Protein AF-A0A521URX3-F1 (afdb_monomer_lite)

Foldseek 3Di:
DPDPPPPVLVVLLVVLLVQLLVQCVVQLQPFLVSLLQSLLSSLLSNLDLVSSQVSLVNSLVVQLVCLVVVLVPDDPPPCCVRRVRDSVSSNVRRSVSNSVSNNNNSNPD

Structure (mmCIF, N/CA/C/O backbone):
data_AF-A0A521URX3-F1
#
_entry.id   AF-A0A521URX3-F1
#
loop_
_atom_site.group_PDB
_atom_site.id
_atom_site.type_symbol
_atom_site.label_atom_id
_atom_site.label_alt_id
_atom_site.label_comp_id
_atom_site.label_asym_id
_atom_site.label_entity_id
_atom_site.label_seq_id
_atom_site.pdbx_PDB_ins_code
_atom_site.Cartn_x
_atom_site.Cartn_y
_atom_site.Cartn_z
_atom_site.occupancy
_atom_site.B_iso_or_equiv
_atom_site.auth_seq_id
_atom_site.auth_comp_id
_atom_site.auth_asym_id
_atom_site.auth_atom_id
_atom_site.pdbx_PDB_model_num
ATOM 1 N N . MET A 1 1 ? -8.977 8.182 31.724 1.00 50.28 1 MET A N 1
ATOM 2 C CA . MET A 1 1 ? -7.705 8.915 31.572 1.00 50.28 1 MET A CA 1
ATOM 3 C C . MET A 1 1 ? -7.428 9.106 30.081 1.00 50.28 1 MET A C 1
ATOM 5 O O . MET A 1 1 ? -7.106 8.127 29.420 1.00 50.28 1 MET A O 1
ATOM 9 N N . PRO A 1 2 ? -7.674 10.298 29.512 1.00 48.94 2 PRO A N 1
ATOM 10 C CA . PRO A 1 2 ? -7.526 10.565 28.082 1.00 48.94 2 PRO A CA 1
ATOM 11 C C . PRO A 1 2 ? -6.172 11.238 27.804 1.00 48.94 2 PRO A C 1
ATOM 13 O O . PRO A 1 2 ? -6.029 12.446 27.948 1.00 48.94 2 PRO A O 1
ATOM 16 N N . GLY A 1 3 ? -5.164 10.444 27.445 1.00 55.12 3 GLY A N 1
ATOM 17 C CA . GLY A 1 3 ? -3.831 10.947 27.081 1.00 55.12 3 GLY A CA 1
ATOM 18 C C . GLY A 1 3 ? -2.936 9.901 26.408 1.00 55.12 3 GLY A C 1
ATOM 19 O O . GLY A 1 3 ? -2.106 10.253 25.581 1.00 55.12 3 GLY A O 1
ATOM 20 N N . GLU A 1 4 ? -3.152 8.609 26.679 1.00 55.41 4 GLU A N 1
ATOM 21 C CA . GLU A 1 4 ? -2.331 7.514 26.123 1.00 55.41 4 GLU A CA 1
ATOM 22 C C . GLU A 1 4 ? -2.835 6.952 24.779 1.00 55.41 4 GLU A C 1
ATOM 24 O O . GLU A 1 4 ? -2.077 6.317 24.047 1.00 55.41 4 GLU A O 1
ATOM 29 N N . LEU A 1 5 ? -4.094 7.213 24.400 1.00 54.22 5 LEU A N 1
ATOM 30 C CA . LEU A 1 5 ? -4.718 6.616 23.206 1.00 54.22 5 LEU A CA 1
ATOM 31 C C . LEU A 1 5 ? -4.209 7.179 21.865 1.00 54.22 5 LEU A C 1
ATOM 33 O O . LEU A 1 5 ? -4.499 6.589 20.826 1.00 54.22 5 LEU A O 1
ATOM 37 N N . THR A 1 6 ? -3.446 8.276 21.858 1.00 64.75 6 THR A N 1
ATOM 38 C CA . THR A 1 6 ? -2.894 8.891 20.633 1.00 64.75 6 THR A CA 1
ATOM 39 C C . THR A 1 6 ? -1.488 8.396 20.296 1.00 64.75 6 THR A C 1
ATOM 41 O O . THR A 1 6 ? -1.171 8.192 19.125 1.00 64.75 6 THR A O 1
ATOM 44 N N . ALA A 1 7 ? -0.632 8.168 21.294 1.00 70.25 7 ALA A N 1
ATOM 45 C CA . ALA A 1 7 ? 0.764 7.797 21.059 1.00 70.25 7 ALA A CA 1
ATOM 46 C C . ALA A 1 7 ? 0.914 6.345 20.572 1.00 70.25 7 ALA A C 1
ATOM 48 O O . ALA A 1 7 ? 1.693 6.078 19.655 1.00 70.25 7 ALA A O 1
ATOM 49 N N . ASP A 1 8 ? 0.148 5.413 21.147 1.00 74.38 8 ASP A N 1
ATOM 50 C CA . ASP A 1 8 ? 0.223 3.990 20.786 1.00 74.38 8 ASP A CA 1
ATOM 51 C C . ASP A 1 8 ? -0.353 3.715 19.386 1.00 74.38 8 ASP A C 1
ATOM 53 O O . ASP A 1 8 ? 0.226 2.983 18.582 1.00 74.38 8 ASP A O 1
ATOM 57 N N . SER A 1 9 ? -1.461 4.376 19.050 1.00 71.88 9 SER A N 1
ATOM 58 C CA . SER A 1 9 ? -2.077 4.306 17.722 1.00 71.88 9 SER A CA 1
ATOM 59 C C . SER A 1 9 ? -1.183 4.937 16.650 1.00 71.88 9 SER A C 1
ATOM 61 O O . SER A 1 9 ? -0.967 4.323 15.606 1.00 71.88 9 SER A O 1
ATOM 63 N N . THR A 1 10 ? -0.566 6.090 16.932 1.00 79.06 10 THR A N 1
ATOM 64 C CA . THR A 1 10 ? 0.420 6.711 16.028 1.00 79.06 10 THR A CA 1
ATOM 65 C C . THR A 1 10 ? 1.615 5.790 15.788 1.00 79.06 10 THR A C 1
ATOM 67 O O . THR A 1 10 ? 2.025 5.596 14.645 1.00 79.06 10 THR A O 1
ATOM 70 N N . ARG A 1 11 ? 2.152 5.160 16.844 1.00 83.88 11 ARG A N 1
ATOM 71 C CA . ARG A 1 11 ? 3.280 4.225 16.721 1.00 83.88 11 ARG A CA 1
ATOM 72 C C . ARG A 1 11 ? 2.925 3.032 15.829 1.00 83.88 11 ARG A C 1
ATOM 74 O O . ARG A 1 11 ? 3.707 2.694 14.948 1.00 83.88 11 ARG A O 1
ATOM 81 N N . LYS A 1 12 ? 1.734 2.447 15.998 1.00 80.06 12 LYS A N 1
ATOM 82 C CA . LYS A 1 12 ? 1.241 1.341 15.157 1.00 80.06 12 LYS A CA 1
ATOM 83 C C . LYS A 1 12 ? 1.079 1.742 13.690 1.00 80.06 12 LYS A C 1
ATOM 85 O O . LYS A 1 12 ? 1.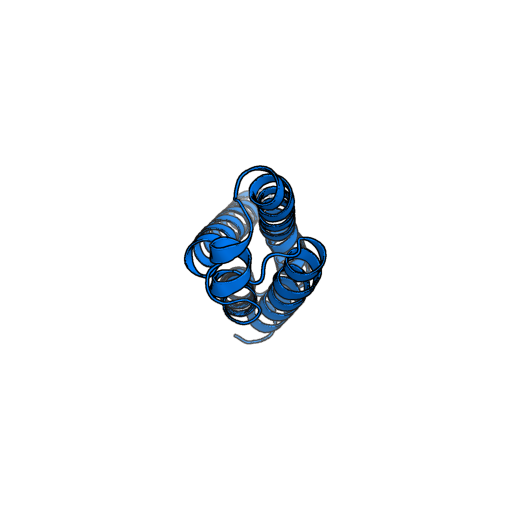474 0.972 12.820 1.00 80.06 12 LYS A O 1
ATOM 90 N N . VAL A 1 13 ? 0.571 2.946 13.410 1.00 81.00 13 VAL A N 1
ATOM 91 C CA . VAL A 1 13 ? 0.472 3.493 12.041 1.00 81.00 13 VAL A CA 1
ATOM 92 C C . VAL A 1 13 ? 1.849 3.650 11.412 1.00 81.00 13 VAL A C 1
ATOM 94 O O . VAL A 1 13 ? 2.063 3.166 10.304 1.00 81.00 13 VAL A O 1
ATOM 97 N N . VAL A 1 14 ? 2.803 4.240 12.132 1.00 85.75 14 VAL A N 1
ATOM 98 C CA . VAL A 1 14 ? 4.178 4.406 11.640 1.00 85.75 14 VAL A CA 1
ATOM 99 C C . VAL A 1 14 ? 4.840 3.051 11.382 1.00 85.75 14 VAL A C 1
ATOM 101 O O . VAL A 1 14 ? 5.449 2.861 10.334 1.00 85.75 14 VAL A O 1
ATOM 104 N N . THR A 1 15 ? 4.692 2.080 12.289 1.00 85.69 15 THR A N 1
ATOM 105 C CA . THR A 1 15 ? 5.233 0.725 12.100 1.00 85.69 15 THR A CA 1
ATOM 106 C C . THR A 1 15 ? 4.601 0.015 10.902 1.00 85.69 15 THR A C 1
ATOM 108 O O . THR A 1 15 ? 5.323 -0.606 10.124 1.00 85.69 15 THR A O 1
ATOM 111 N N . ALA A 1 16 ? 3.284 0.137 10.714 1.00 79.94 16 ALA A N 1
ATOM 112 C CA . ALA A 1 16 ? 2.583 -0.432 9.566 1.00 79.94 16 ALA A CA 1
ATOM 113 C C . ALA A 1 16 ? 3.042 0.206 8.246 1.00 79.94 16 ALA A C 1
ATOM 115 O O . ALA A 1 16 ? 3.349 -0.515 7.301 1.00 79.94 16 ALA A O 1
ATOM 116 N N . MET A 1 17 ? 3.175 1.537 8.197 1.00 81.56 17 MET A N 1
ATOM 117 C CA . MET A 1 17 ? 3.723 2.262 7.043 1.00 81.56 17 MET A CA 1
ATOM 118 C C . MET A 1 17 ? 5.134 1.780 6.687 1.00 81.56 17 MET A C 1
ATOM 120 O O . MET A 1 17 ? 5.438 1.549 5.514 1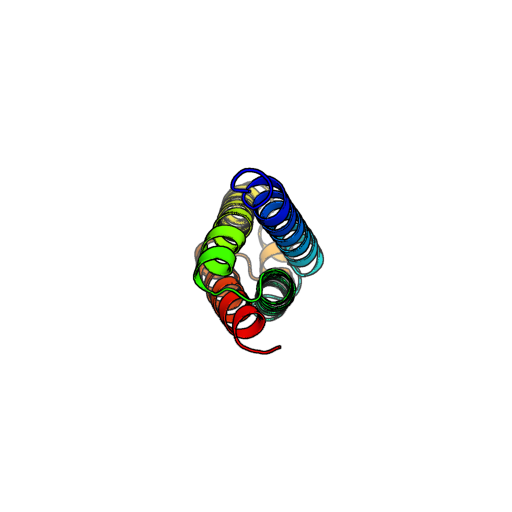.00 81.56 17 MET A O 1
ATOM 124 N N . LEU A 1 18 ? 5.995 1.606 7.694 1.00 85.81 18 LEU A N 1
ATOM 125 C CA . LEU A 1 18 ? 7.371 1.151 7.500 1.00 85.81 18 LEU A CA 1
ATOM 126 C C . LEU A 1 18 ? 7.406 -0.267 6.923 1.00 85.81 18 LEU A C 1
ATOM 128 O O . LEU A 1 18 ? 8.125 -0.522 5.960 1.00 85.81 18 LEU A O 1
ATOM 132 N N . TRP A 1 19 ? 6.575 -1.166 7.454 1.00 82.69 19 TRP A N 1
ATOM 133 C CA . TRP A 1 19 ? 6.455 -2.532 6.948 1.00 82.69 19 TRP A CA 1
ATOM 134 C C . TRP A 1 19 ? 5.893 -2.597 5.531 1.00 82.69 19 TRP A C 1
ATOM 136 O O . TRP A 1 19 ? 6.444 -3.321 4.705 1.00 82.69 19 TRP A O 1
ATOM 146 N N . MET A 1 20 ? 4.855 -1.816 5.221 1.00 79.69 20 MET A N 1
ATOM 147 C CA . MET A 1 20 ? 4.334 -1.709 3.855 1.00 79.69 20 MET A CA 1
ATOM 148 C C . MET A 1 20 ? 5.412 -1.209 2.892 1.00 79.69 20 MET A C 1
ATOM 150 O O . MET A 1 20 ? 5.556 -1.748 1.803 1.00 79.69 20 MET A O 1
ATOM 154 N N . THR A 1 21 ? 6.203 -0.215 3.297 1.00 78.75 21 THR A N 1
ATOM 155 C CA . THR A 1 21 ? 7.255 0.361 2.449 1.00 78.75 21 THR A CA 1
ATOM 156 C C . THR A 1 21 ? 8.381 -0.641 2.201 1.00 78.75 21 THR A C 1
ATOM 158 O O . THR A 1 21 ? 8.775 -0.843 1.056 1.00 78.75 21 THR A O 1
ATOM 161 N N . ILE A 1 22 ? 8.865 -1.317 3.250 1.00 82.75 22 ILE A N 1
ATOM 162 C CA . ILE A 1 22 ? 9.904 -2.350 3.127 1.00 82.75 22 ILE A CA 1
ATOM 163 C C . ILE A 1 22 ? 9.421 -3.482 2.221 1.00 82.75 22 ILE A C 1
ATOM 165 O O . ILE A 1 22 ? 10.147 -3.890 1.317 1.00 82.75 22 ILE A O 1
ATOM 169 N N . LEU A 1 23 ? 8.197 -3.973 2.430 1.00 78.38 23 LEU A N 1
ATOM 170 C CA . LEU A 1 23 ? 7.642 -5.059 1.627 1.00 78.38 23 LEU A CA 1
ATOM 171 C C . LEU A 1 23 ? 7.410 -4.635 0.180 1.00 78.38 23 LEU A C 1
ATOM 173 O O . LEU A 1 23 ? 7.725 -5.414 -0.709 1.00 78.38 23 LEU A O 1
ATOM 177 N N . SER A 1 24 ? 6.942 -3.414 -0.079 1.00 68.12 24 SER A N 1
ATOM 178 C CA . SER A 1 24 ? 6.800 -2.906 -1.446 1.00 68.12 24 SER A CA 1
ATOM 179 C C . SER A 1 24 ? 8.147 -2.779 -2.154 1.00 68.12 24 SER A C 1
ATOM 181 O O . SER A 1 24 ? 8.249 -3.153 -3.315 1.00 68.12 24 SER A O 1
ATOM 183 N N . VAL A 1 25 ? 9.202 -2.322 -1.468 1.00 71.50 25 VAL A N 1
ATOM 184 C CA . VAL A 1 25 ? 10.555 -2.257 -2.048 1.00 71.50 25 VAL A CA 1
ATOM 185 C C . VAL A 1 25 ? 11.126 -3.656 -2.271 1.00 71.50 25 VAL A C 1
ATOM 187 O O . VAL A 1 25 ? 11.738 -3.908 -3.299 1.00 71.50 25 VAL A O 1
ATOM 190 N N . MET A 1 26 ? 10.915 -4.592 -1.346 1.00 71.75 26 MET A N 1
ATOM 191 C CA . MET A 1 26 ? 11.428 -5.959 -1.477 1.00 71.75 26 MET A CA 1
ATOM 192 C C . MET A 1 26 ? 10.644 -6.784 -2.502 1.00 71.75 26 MET A C 1
ATOM 194 O O . MET A 1 26 ? 11.198 -7.683 -3.125 1.00 71.75 26 MET A O 1
ATOM 198 N N . ALA A 1 27 ? 9.358 -6.484 -2.680 1.00 69.19 27 ALA A N 1
ATOM 199 C CA . ALA A 1 27 ? 8.449 -7.188 -3.572 1.00 69.19 27 ALA A CA 1
ATOM 200 C C . ALA A 1 27 ? 8.176 -6.429 -4.881 1.00 69.19 27 ALA A C 1
ATOM 202 O O . ALA A 1 27 ? 7.352 -6.882 -5.669 1.00 69.19 27 ALA A O 1
ATOM 203 N N . PHE A 1 28 ? 8.900 -5.333 -5.150 1.00 68.25 28 PHE A N 1
ATOM 204 C CA . PHE A 1 28 ? 8.756 -4.529 -6.373 1.00 68.25 28 PHE A CA 1
ATOM 205 C C . PHE A 1 28 ? 9.010 -5.342 -7.656 1.00 68.25 28 PHE A C 1
ATOM 207 O O . PHE A 1 28 ? 8.556 -4.976 -8.734 1.00 68.25 28 PHE A O 1
ATOM 214 N N . TRP A 1 29 ? 9.726 -6.466 -7.536 1.00 64.94 29 TRP A N 1
ATOM 215 C CA . TRP A 1 29 ? 9.983 -7.401 -8.630 1.00 64.94 29 TRP A CA 1
ATOM 216 C C . TRP A 1 29 ? 8.741 -8.208 -9.055 1.00 64.94 29 TRP A C 1
ATOM 218 O O . TRP A 1 29 ? 8.719 -8.719 -10.173 1.00 64.94 29 TRP A O 1
ATOM 228 N N . LEU A 1 30 ? 7.711 -8.324 -8.199 1.00 69.94 30 LEU A N 1
ATOM 229 C CA . LEU A 1 30 ? 6.423 -8.937 -8.540 1.00 69.94 30 LEU A CA 1
ATOM 230 C C . LEU A 1 30 ? 5.332 -7.862 -8.649 1.00 69.94 30 LEU A C 1
ATOM 232 O O . LEU A 1 30 ? 4.735 -7.498 -7.628 1.00 69.94 30 LEU A O 1
ATOM 236 N N . PRO A 1 31 ? 5.002 -7.403 -9.869 1.00 67.69 31 PRO A N 1
ATOM 237 C CA . PRO A 1 31 ? 3.886 -6.488 -10.062 1.00 67.69 31 PRO A CA 1
ATOM 238 C C . PRO A 1 31 ? 2.598 -7.152 -9.572 1.00 67.69 31 PRO A C 1
ATOM 240 O O . PRO A 1 31 ? 2.423 -8.366 -9.716 1.00 67.69 31 PRO A O 1
ATOM 243 N N . ILE A 1 32 ? 1.682 -6.361 -9.012 1.00 75.69 32 ILE A N 1
ATOM 244 C CA . ILE A 1 32 ? 0.407 -6.810 -8.424 1.00 75.69 32 ILE A CA 1
ATOM 245 C C . ILE A 1 32 ? 0.576 -7.592 -7.118 1.00 75.69 32 ILE A C 1
ATOM 247 O O . ILE A 1 32 ? 0.058 -7.172 -6.087 1.00 75.69 32 ILE A O 1
ATOM 251 N N . VAL A 1 33 ? 1.283 -8.723 -7.132 1.00 80.88 33 VAL A N 1
ATOM 252 C CA . VAL A 1 33 ? 1.366 -9.632 -5.976 1.00 80.88 33 VAL A CA 1
ATOM 253 C C . VAL A 1 33 ? 2.179 -9.020 -4.839 1.00 80.88 33 VAL A C 1
ATOM 255 O O . VAL A 1 33 ? 1.754 -9.079 -3.687 1.00 80.88 33 VAL A O 1
ATOM 258 N N . GLY A 1 34 ? 3.321 -8.402 -5.143 1.00 82.44 34 GLY A N 1
ATOM 259 C CA . GLY A 1 34 ? 4.161 -7.755 -4.140 1.00 82.44 34 GLY A CA 1
ATOM 260 C C . GLY A 1 34 ? 3.447 -6.627 -3.389 1.00 82.44 34 GLY A C 1
ATOM 261 O O . GLY A 1 34 ? 3.331 -6.701 -2.162 1.00 82.44 34 GLY A O 1
ATOM 262 N N . PRO A 1 35 ? 2.892 -5.633 -4.102 1.00 83.25 35 PRO A N 1
ATOM 263 C CA . PRO A 1 35 ? 2.094 -4.568 -3.505 1.00 83.25 35 PRO A CA 1
ATOM 264 C C . PRO A 1 35 ? 0.889 -5.102 -2.723 1.00 83.25 35 PRO A C 1
ATOM 266 O O . PRO A 1 35 ? 0.612 -4.632 -1.624 1.00 83.25 35 PRO A O 1
ATOM 269 N N . LEU A 1 36 ? 0.203 -6.134 -3.224 1.00 85.88 36 LEU A N 1
ATOM 270 C CA . LEU A 1 36 ? -0.948 -6.722 -2.535 1.00 85.88 36 LEU A CA 1
ATOM 271 C C . LEU A 1 36 ? -0.570 -7.381 -1.203 1.00 85.88 36 LEU A C 1
ATOM 273 O O . LEU A 1 36 ? -1.270 -7.191 -0.208 1.00 85.88 36 LEU A O 1
ATOM 277 N N . ILE A 1 37 ? 0.559 -8.092 -1.148 1.00 85.38 37 ILE A N 1
ATOM 278 C CA . 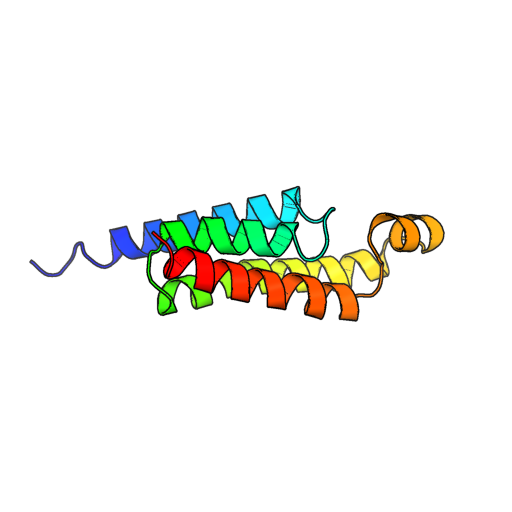ILE A 1 37 ? 1.088 -8.665 0.098 1.00 85.38 37 ILE A CA 1
ATOM 279 C C . ILE A 1 37 ? 1.541 -7.556 1.053 1.00 85.38 37 ILE A C 1
ATOM 281 O O . ILE A 1 37 ? 1.219 -7.609 2.241 1.00 85.38 37 ILE A O 1
ATOM 285 N N . ALA A 1 38 ? 2.247 -6.540 0.552 1.00 85.69 38 ALA A N 1
ATOM 286 C CA . ALA A 1 38 ? 2.692 -5.402 1.355 1.00 85.69 38 ALA A CA 1
ATOM 287 C C . ALA A 1 38 ? 1.503 -4.685 2.011 1.00 85.69 38 ALA A C 1
ATOM 289 O O . ALA A 1 38 ? 1.501 -4.455 3.224 1.00 85.69 38 ALA A O 1
ATOM 290 N N . GLY A 1 39 ? 0.457 -4.425 1.224 1.00 85.06 39 GLY A N 1
ATOM 291 C CA . GLY A 1 39 ? -0.804 -3.867 1.690 1.00 85.06 39 GLY A CA 1
ATOM 292 C C . GLY A 1 39 ? -1.450 -4.766 2.738 1.00 85.06 39 GLY A C 1
ATOM 293 O O . GLY A 1 39 ? -1.766 -4.306 3.830 1.00 85.06 39 GLY A O 1
ATOM 294 N N . PHE A 1 40 ? -1.576 -6.064 2.456 1.00 87.88 40 PHE A N 1
ATOM 295 C CA . PHE A 1 40 ? -2.185 -7.031 3.371 1.00 87.88 40 PHE A CA 1
ATOM 296 C C . PHE A 1 40 ? -1.494 -7.083 4.737 1.00 87.88 40 PHE A C 1
ATOM 298 O O . PHE A 1 40 ? -2.157 -7.002 5.772 1.00 87.88 40 PHE A O 1
ATOM 305 N N . VAL A 1 41 ? -0.163 -7.152 4.763 1.00 86.19 41 VAL A N 1
ATOM 306 C CA . VAL A 1 41 ? 0.603 -7.196 6.015 1.00 86.19 41 VAL A CA 1
ATOM 307 C C . 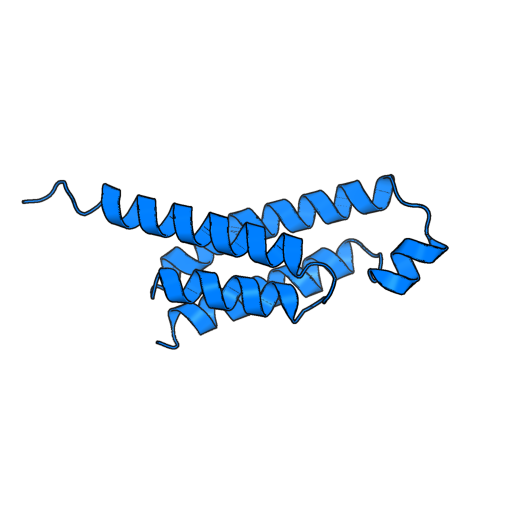VAL A 1 41 ? 0.439 -5.900 6.813 1.00 86.19 41 VAL A C 1
ATOM 309 O O . VAL A 1 41 ? 0.190 -5.953 8.019 1.00 86.19 41 VAL A O 1
ATOM 312 N N . GLY A 1 42 ? 0.511 -4.738 6.159 1.00 81.81 42 GLY A N 1
ATOM 313 C CA . GLY A 1 42 ? 0.333 -3.459 6.846 1.00 81.81 42 GLY A CA 1
ATOM 314 C C . GLY A 1 42 ? -1.101 -3.202 7.315 1.00 81.81 42 GLY A C 1
ATOM 315 O O . GLY A 1 42 ? -1.307 -2.654 8.396 1.00 81.81 42 GLY A O 1
ATOM 316 N N . GLY A 1 43 ? -2.101 -3.638 6.543 1.00 83.31 43 GLY A N 1
ATOM 317 C CA . GLY A 1 43 ? -3.511 -3.559 6.926 1.00 83.31 43 GLY A CA 1
ATOM 318 C C . GLY A 1 43 ? -3.802 -4.381 8.180 1.00 83.31 43 GLY A C 1
ATOM 319 O O . GLY A 1 43 ? -4.450 -3.896 9.112 1.00 83.31 43 GLY A O 1
ATOM 320 N N . ARG A 1 44 ? -3.223 -5.587 8.260 1.00 85.62 44 ARG A N 1
ATOM 321 C CA . ARG A 1 44 ? -3.346 -6.471 9.430 1.00 85.62 44 ARG A CA 1
ATOM 322 C C . ARG A 1 44 ? -2.789 -5.874 10.710 1.00 85.62 44 ARG A C 1
ATOM 324 O O . ARG A 1 44 ? -3.347 -6.108 11.779 1.00 85.62 44 ARG A O 1
ATOM 331 N N . MET A 1 45 ? -1.712 -5.096 10.622 1.00 81.75 45 MET A N 1
ATOM 332 C CA . MET A 1 45 ? -1.125 -4.437 11.794 1.00 81.75 45 MET A CA 1
ATOM 333 C C . MET A 1 45 ? -2.059 -3.391 12.413 1.00 81.75 45 MET A C 1
ATOM 335 O O . MET A 1 45 ? -1.960 -3.118 13.609 1.00 81.75 45 MET A O 1
ATOM 339 N N . LEU A 1 46 ? -2.977 -2.824 11.624 1.00 82.56 46 LEU A N 1
ATOM 340 C CA . LEU A 1 46 ? -3.875 -1.756 12.062 1.00 82.56 46 LEU A CA 1
ATOM 341 C C . LEU A 1 46 ? -5.273 -2.250 12.432 1.00 82.56 46 LEU A C 1
ATOM 343 O O . LEU A 1 46 ? -5.915 -1.624 13.276 1.00 82.56 46 LEU A O 1
ATOM 347 N N . ARG A 1 47 ? -5.740 -3.362 11.837 1.00 83.44 47 ARG A N 1
ATOM 348 C CA . ARG A 1 47 ? -7.089 -3.944 12.045 1.00 83.44 47 ARG A CA 1
ATOM 349 C C . ARG A 1 47 ? -8.221 -2.910 11.910 1.00 83.44 47 ARG A C 1
ATOM 351 O O . ARG A 1 47 ? -9.257 -3.001 12.568 1.00 83.44 47 ARG A O 1
ATOM 358 N N . ARG A 1 48 ? -7.973 -1.870 11.111 1.00 83.69 48 ARG A N 1
ATOM 359 C CA . ARG A 1 48 ? -8.804 -0.678 10.929 1.00 83.69 48 ARG A CA 1
ATOM 360 C C . ARG A 1 48 ? -8.628 -0.166 9.509 1.00 83.69 48 ARG A C 1
ATOM 362 O O . ARG A 1 48 ? -7.518 0.179 9.113 1.00 83.69 48 ARG A O 1
ATOM 369 N N . VAL A 1 49 ? -9.719 -0.150 8.748 1.00 86.31 49 VAL A N 1
ATOM 370 C CA . VAL A 1 49 ? -9.710 0.169 7.311 1.00 86.31 49 VAL A CA 1
ATOM 371 C C . VAL A 1 49 ? -9.345 1.635 7.063 1.00 86.31 49 VAL A C 1
ATOM 373 O O . VAL A 1 49 ? -8.537 1.923 6.187 1.00 86.31 49 VAL A O 1
ATOM 376 N N . ASP A 1 50 ? -9.878 2.547 7.876 1.00 84.81 50 ASP A N 1
ATOM 377 C CA . ASP A 1 50 ? -9.595 3.986 7.845 1.00 84.81 50 ASP A CA 1
ATOM 378 C C . ASP A 1 50 ? -8.100 4.281 8.024 1.00 84.81 50 ASP A C 1
ATOM 380 O O . ASP A 1 50 ? -7.494 4.983 7.214 1.00 84.81 50 ASP A O 1
ATOM 384 N N . LEU A 1 51 ? -7.478 3.680 9.042 1.00 83.38 51 LEU A N 1
ATOM 385 C CA . LEU A 1 51 ? -6.047 3.839 9.298 1.00 83.38 51 LEU A CA 1
ATOM 386 C C . LEU A 1 51 ? -5.185 3.113 8.259 1.00 83.38 51 LEU A C 1
ATOM 388 O O . LEU A 1 51 ? -4.121 3.615 7.904 1.00 83.38 51 LEU A O 1
ATOM 392 N N . ALA A 1 52 ? -5.629 1.959 7.755 1.00 83.75 52 ALA A N 1
ATOM 393 C CA . ALA A 1 52 ? -4.904 1.197 6.740 1.00 83.75 52 ALA A CA 1
ATOM 394 C C . ALA A 1 52 ? -4.830 1.931 5.393 1.00 83.75 52 ALA A C 1
ATOM 396 O O . ALA A 1 52 ? -3.782 1.913 4.753 1.00 83.75 52 ALA A O 1
ATOM 397 N N . LEU A 1 53 ? -5.898 2.628 4.993 1.00 85.88 53 LEU A N 1
ATOM 398 C CA . LEU A 1 53 ? -5.906 3.487 3.803 1.00 85.88 53 LEU A CA 1
ATOM 399 C C . LEU A 1 53 ? -4.921 4.654 3.934 1.00 85.88 53 LEU A C 1
ATOM 401 O O . LEU A 1 53 ? -4.147 4.910 3.013 1.00 85.88 53 LEU A 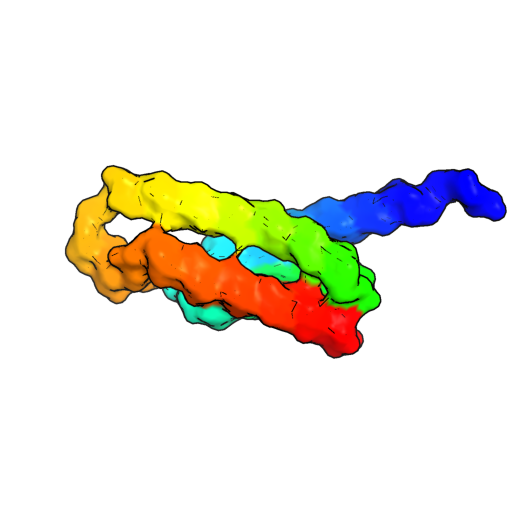O 1
ATOM 405 N N . ILE A 1 54 ? -4.904 5.324 5.091 1.00 84.75 54 ILE A N 1
ATOM 406 C CA . ILE A 1 54 ? -3.950 6.411 5.361 1.00 84.75 54 ILE A CA 1
ATOM 407 C C . ILE A 1 54 ? -2.512 5.871 5.359 1.00 84.75 54 ILE A C 1
ATOM 409 O O . ILE A 1 54 ? -1.616 6.489 4.784 1.00 84.75 54 ILE A O 1
ATOM 413 N N . ALA A 1 55 ? -2.288 4.696 5.954 1.00 80.12 55 ALA A N 1
ATOM 414 C CA . ALA A 1 55 ? -0.982 4.047 5.990 1.00 80.12 55 ALA A CA 1
ATOM 415 C C . ALA A 1 55 ? -0.491 3.598 4.607 1.00 80.12 55 ALA A C 1
ATOM 417 O O . ALA A 1 55 ? 0.705 3.687 4.344 1.00 80.12 55 ALA A O 1
ATOM 418 N N . ALA A 1 56 ? -1.392 3.167 3.720 1.00 85.44 56 ALA A N 1
ATOM 419 C CA . ALA A 1 56 ? -1.067 2.743 2.359 1.00 85.44 56 ALA A CA 1
ATOM 420 C C . ALA A 1 56 ? -0.744 3.914 1.413 1.00 85.44 56 ALA A C 1
ATOM 422 O O . ALA A 1 56 ? -0.102 3.714 0.382 1.00 85.44 56 ALA A O 1
ATOM 423 N N . LEU A 1 57 ? -1.140 5.143 1.762 1.00 83.44 57 LEU A N 1
ATOM 424 C CA . LEU A 1 57 ? -0.925 6.313 0.911 1.00 83.44 57 LEU A CA 1
ATOM 425 C C . LEU A 1 57 ? 0.560 6.673 0.778 1.00 83.44 57 LEU A C 1
ATOM 427 O O . LEU A 1 57 ? 1.023 6.979 -0.318 1.00 83.44 57 LEU A O 1
ATOM 431 N N . LEU A 1 58 ? 1.314 6.605 1.878 1.00 80.94 58 LEU A N 1
ATOM 432 C CA . LEU A 1 58 ? 2.749 6.896 1.886 1.00 80.94 58 LEU A CA 1
ATOM 433 C C . LEU A 1 58 ? 3.552 5.938 0.974 1.00 80.94 58 LEU A C 1
ATOM 435 O O . LEU A 1 58 ? 4.247 6.433 0.086 1.00 80.94 58 LEU A O 1
ATOM 439 N N . PRO A 1 59 ? 3.443 4.599 1.103 1.00 80.75 59 PRO A N 1
ATOM 440 C CA . PRO A 1 59 ? 4.117 3.665 0.207 1.00 80.75 59 PRO A CA 1
ATOM 441 C C . PRO A 1 59 ? 3.623 3.764 -1.242 1.00 80.75 59 PRO A C 1
ATOM 443 O O . PRO A 1 59 ? 4.440 3.615 -2.145 1.00 80.75 59 PRO A O 1
ATOM 446 N N . ALA A 1 60 ? 2.344 4.079 -1.489 1.00 80.56 60 ALA A N 1
ATOM 447 C CA . ALA A 1 60 ? 1.853 4.341 -2.847 1.00 80.56 60 ALA A CA 1
ATOM 448 C C . ALA A 1 60 ? 2.539 5.566 -3.476 1.00 80.56 60 ALA A C 1
ATOM 450 O O . ALA A 1 60 ? 2.972 5.515 -4.627 1.00 80.56 60 ALA A O 1
ATOM 451 N N . LEU A 1 61 ? 2.696 6.653 -2.710 1.00 82.31 61 LEU A N 1
ATOM 452 C CA . LEU A 1 61 ? 3.380 7.862 -3.170 1.00 82.31 61 LEU A CA 1
ATOM 453 C C . LEU A 1 61 ? 4.860 7.592 -3.470 1.00 82.31 61 LEU A C 1
ATOM 455 O O . LEU A 1 61 ? 5.382 8.039 -4.489 1.00 82.31 61 LEU A O 1
ATOM 459 N N . VAL A 1 62 ? 5.527 6.842 -2.587 1.00 80.94 62 VAL A N 1
ATOM 460 C CA . VAL A 1 62 ? 6.930 6.443 -2.752 1.00 80.94 62 VAL A CA 1
ATOM 461 C C . VAL A 1 62 ? 7.096 5.565 -3.991 1.00 80.94 62 VAL A C 1
ATOM 463 O O . VAL A 1 62 ? 7.982 5.832 -4.796 1.00 80.94 62 VAL A O 1
ATOM 466 N N . ALA A 1 63 ? 6.230 4.570 -4.193 1.00 74.44 63 ALA A N 1
ATOM 467 C CA . ALA A 1 63 ? 6.262 3.711 -5.375 1.00 74.44 63 ALA A CA 1
ATOM 468 C C . ALA A 1 63 ? 6.038 4.507 -6.672 1.00 74.44 63 ALA A C 1
ATOM 470 O O . ALA A 1 63 ? 6.785 4.334 -7.633 1.00 74.44 63 ALA A O 1
ATOM 471 N N . ALA A 1 64 ? 5.076 5.436 -6.684 1.00 74.88 64 ALA A N 1
ATOM 472 C CA . ALA A 1 64 ? 4.818 6.301 -7.833 1.00 74.88 64 ALA A CA 1
ATOM 473 C C . ALA A 1 64 ? 6.018 7.206 -8.161 1.00 74.88 64 ALA A C 1
ATOM 475 O O . ALA A 1 64 ? 6.408 7.321 -9.322 1.00 74.88 64 ALA A O 1
ATOM 476 N N . LEU A 1 65 ? 6.648 7.807 -7.146 1.00 76.12 65 LEU A N 1
ATOM 477 C CA . LEU A 1 65 ? 7.874 8.588 -7.324 1.00 76.12 65 LEU A CA 1
ATOM 478 C C . LEU A 1 65 ? 9.004 7.715 -7.881 1.00 76.12 65 LEU A C 1
ATOM 480 O O . LEU A 1 65 ? 9.618 8.076 -8.882 1.00 76.12 65 LEU A O 1
ATOM 484 N N . LEU A 1 66 ? 9.249 6.544 -7.294 1.00 73.19 66 LEU A N 1
ATOM 485 C CA . LEU A 1 66 ? 10.284 5.621 -7.765 1.00 73.19 66 LEU A CA 1
ATOM 486 C C . LEU A 1 66 ? 10.046 5.169 -9.211 1.00 73.19 66 LEU A C 1
ATOM 488 O O . LEU A 1 66 ? 11.004 5.090 -9.976 1.00 73.19 66 LEU A O 1
ATOM 492 N N . ALA A 1 67 ? 8.795 4.940 -9.613 1.00 70.50 67 ALA A N 1
ATOM 493 C CA . ALA A 1 67 ? 8.446 4.600 -10.990 1.00 70.50 67 ALA A CA 1
ATOM 494 C C . ALA A 1 67 ? 8.739 5.750 -11.971 1.00 70.50 67 ALA A C 1
ATOM 496 O O . ALA A 1 67 ? 9.313 5.520 -13.036 1.00 70.50 67 ALA A O 1
ATOM 497 N N . LEU A 1 68 ? 8.401 6.992 -11.603 1.00 70.06 68 LEU A N 1
ATOM 498 C CA . LEU A 1 68 ? 8.665 8.179 -12.426 1.00 70.06 68 LEU A CA 1
ATOM 499 C C . LEU A 1 68 ? 10.166 8.462 -12.582 1.00 70.06 68 LEU A C 1
ATOM 501 O O . LEU A 1 68 ? 10.629 8.759 -13.682 1.00 70.06 68 LEU A O 1
ATOM 505 N N . PHE A 1 69 ? 10.936 8.350 -11.497 1.00 67.56 69 PHE A N 1
ATOM 506 C CA . PHE A 1 69 ? 12.386 8.554 -11.533 1.00 67.56 69 PHE A CA 1
ATOM 507 C C . PHE A 1 69 ? 13.106 7.379 -12.213 1.00 67.56 69 PHE A C 1
ATOM 509 O O . PHE A 1 69 ? 13.975 7.604 -13.052 1.00 67.56 69 PHE A O 1
ATOM 516 N N . GLY A 1 70 ? 12.724 6.131 -11.928 1.00 66.06 70 GLY A N 1
ATOM 517 C CA . GLY A 1 70 ? 13.316 4.934 -12.538 1.00 66.06 70 GLY A CA 1
ATOM 518 C C . GLY A 1 70 ? 13.164 4.898 -14.062 1.00 66.06 70 GLY A C 1
ATOM 519 O O . GLY A 1 70 ? 14.105 4.535 -14.766 1.00 66.06 70 GLY A O 1
ATOM 520 N N . TRP A 1 71 ? 12.027 5.372 -14.577 1.00 59.97 71 TRP A N 1
ATOM 521 C CA . TRP A 1 71 ? 11.783 5.554 -16.012 1.00 59.97 71 TRP A CA 1
ATOM 522 C C . TRP A 1 71 ? 12.787 6.492 -16.698 1.00 59.97 71 TRP A C 1
ATOM 524 O O . TRP A 1 71 ? 13.150 6.281 -17.854 1.00 59.97 71 TRP A O 1
ATOM 534 N N . HIS A 1 72 ? 13.251 7.530 -15.998 1.00 64.19 72 HIS A N 1
ATOM 535 C CA . HIS A 1 72 ? 14.165 8.520 -16.567 1.00 64.19 72 HIS A CA 1
ATOM 536 C C . HIS A 1 72 ? 15.614 8.014 -16.665 1.00 64.19 72 HIS A C 1
ATOM 538 O O . HIS A 1 72 ? 16.346 8.440 -17.556 1.00 64.19 72 HIS A O 1
ATOM 544 N N . TYR A 1 73 ? 16.033 7.105 -15.776 1.00 64.12 73 TYR A N 1
ATOM 545 C CA . TYR A 1 73 ? 17.445 6.729 -15.620 1.00 64.12 73 TYR A CA 1
ATOM 546 C C . TYR A 1 73 ? 17.818 5.328 -16.134 1.00 64.12 73 TYR A C 1
ATOM 548 O O . TYR A 1 73 ? 19.011 5.034 -16.211 1.00 64.12 73 TYR A O 1
ATOM 556 N N . VAL A 1 74 ? 16.863 4.461 -16.506 1.00 63.22 74 VAL A N 1
ATOM 557 C CA . VAL A 1 74 ? 17.174 3.086 -16.950 1.00 63.22 74 VAL A CA 1
ATOM 558 C C . VAL A 1 74 ? 16.838 2.868 -18.435 1.00 63.22 74 VAL A C 1
ATOM 560 O O . VAL A 1 74 ? 15.664 2.889 -18.803 1.00 63.22 74 VAL A O 1
ATOM 563 N N . PRO A 1 75 ? 17.830 2.620 -19.316 1.00 58.22 75 PRO A N 1
ATOM 564 C CA . PRO A 1 75 ? 17.571 2.342 -20.724 1.00 58.22 75 PRO A CA 1
ATOM 565 C C . PRO A 1 75 ? 16.857 0.992 -20.947 1.00 58.22 75 PRO A C 1
ATOM 567 O O . PRO A 1 75 ? 17.110 -0.026 -20.301 1.00 58.22 75 PRO A O 1
ATOM 570 N N . TYR A 1 76 ? 15.945 1.028 -21.914 1.00 62.84 76 TYR A N 1
ATOM 571 C CA . TYR A 1 76 ? 14.706 0.255 -22.039 1.00 62.84 76 TYR A CA 1
ATOM 572 C C . TYR A 1 76 ? 14.745 -1.272 -22.265 1.00 62.84 76 TYR A C 1
ATOM 574 O O . TYR A 1 76 ? 13.755 -1.912 -21.903 1.00 62.84 76 TYR A O 1
ATOM 582 N N . PRO A 1 77 ? 15.794 -1.926 -22.801 1.00 59.88 77 PRO A N 1
ATOM 583 C CA . PRO A 1 77 ? 15.697 -3.360 -23.107 1.00 59.88 77 PRO A CA 1
ATOM 584 C C . PRO A 1 77 ? 15.612 -4.266 -21.870 1.00 59.88 77 PRO A C 1
ATOM 586 O O . PRO A 1 77 ? 14.892 -5.259 -21.887 1.00 59.88 77 PRO A O 1
ATOM 589 N N . LEU A 1 78 ? 16.314 -3.924 -20.783 1.00 55.72 78 LEU A N 1
ATOM 590 C CA . LEU A 1 78 ? 16.359 -4.758 -19.572 1.00 55.72 78 LEU A CA 1
ATOM 591 C C . LEU A 1 78 ? 15.301 -4.350 -18.533 1.00 55.72 78 LEU A C 1
ATOM 593 O O . LEU A 1 78 ? 14.705 -5.213 -17.890 1.00 55.72 78 LEU A O 1
ATOM 597 N N . ALA A 1 79 ? 15.009 -3.051 -18.415 1.00 56.94 79 ALA A N 1
ATOM 598 C CA . ALA A 1 79 ? 13.971 -2.530 -17.521 1.00 56.94 79 ALA A CA 1
ATOM 599 C C . ALA A 1 79 ? 12.549 -2.864 -17.998 1.00 56.94 79 ALA A C 1
ATOM 601 O O . ALA A 1 79 ? 11.682 -3.188 -17.189 1.00 56.94 79 ALA A O 1
ATOM 602 N N . GLY A 1 80 ? 12.306 -2.851 -19.312 1.00 54.16 80 GLY A N 1
ATOM 603 C CA . GLY A 1 80 ? 11.027 -3.270 -19.887 1.00 54.16 80 GLY A CA 1
ATOM 604 C C . GLY A 1 80 ? 10.771 -4.772 -19.728 1.00 54.16 80 GLY A C 1
ATOM 605 O O . GLY A 1 80 ? 9.668 -5.171 -19.356 1.00 54.16 80 GLY A O 1
ATOM 606 N N . ALA A 1 81 ? 11.801 -5.598 -19.952 1.00 53.16 81 ALA A N 1
ATOM 607 C CA . ALA A 1 81 ? 11.693 -7.058 -19.961 1.00 53.16 81 ALA A CA 1
ATOM 608 C C . ALA A 1 81 ? 11.603 -7.698 -18.563 1.00 53.16 81 ALA A C 1
ATOM 610 O O . ALA A 1 81 ? 10.949 -8.729 -18.421 1.00 53.16 81 ALA A O 1
ATOM 611 N N . LEU A 1 82 ? 12.224 -7.102 -17.535 1.00 52.62 82 LEU A N 1
ATOM 612 C CA . LEU A 1 82 ? 12.209 -7.637 -16.162 1.00 52.62 82 LEU A CA 1
ATOM 613 C C . LEU A 1 82 ? 11.260 -6.888 -15.214 1.00 52.62 82 LEU A C 1
ATOM 615 O O . LEU A 1 82 ? 10.735 -7.504 -14.293 1.00 52.62 82 LEU A O 1
ATOM 619 N N . ALA A 1 83 ? 11.015 -5.591 -15.434 1.00 54.75 83 ALA A N 1
ATOM 620 C CA . ALA A 1 83 ? 10.216 -4.753 -14.530 1.00 54.75 83 ALA A CA 1
ATOM 621 C C . ALA A 1 83 ? 8.919 -4.220 -15.160 1.00 54.75 83 ALA A C 1
ATOM 623 O O . ALA A 1 83 ? 8.144 -3.541 -14.492 1.00 54.75 83 ALA A O 1
ATOM 624 N N . GLY A 1 84 ? 8.635 -4.532 -16.431 1.00 56.47 84 GLY A N 1
ATOM 625 C CA . GLY A 1 84 ? 7.378 -4.115 -17.039 1.00 56.47 84 GLY A CA 1
ATOM 626 C C . GLY A 1 84 ? 7.277 -2.612 -17.264 1.00 56.47 84 GLY A C 1
ATOM 627 O O . GLY A 1 84 ? 6.194 -2.061 -17.100 1.00 56.47 84 GLY A O 1
ATOM 628 N N . GLY A 1 85 ? 8.410 -1.980 -17.575 1.00 55.97 85 GLY A N 1
ATOM 629 C CA . GLY A 1 85 ? 8.622 -0.539 -17.590 1.00 55.97 85 GLY A CA 1
ATOM 630 C C . GLY A 1 85 ? 7.602 0.242 -18.400 1.00 55.97 85 GLY A C 1
ATOM 631 O O . GLY A 1 85 ? 7.815 0.481 -19.575 1.00 55.97 85 GLY A O 1
ATOM 632 N N . ASP A 1 86 ? 6.536 0.670 -17.741 1.00 62.53 86 ASP A N 1
ATOM 633 C CA . ASP A 1 86 ? 5.742 1.839 -18.078 1.00 62.53 86 ASP A CA 1
ATOM 634 C C . ASP A 1 86 ? 5.259 2.447 -16.742 1.00 62.53 86 ASP A C 1
ATOM 636 O O . ASP A 1 86 ? 4.753 1.716 -15.882 1.00 62.53 86 ASP A O 1
ATOM 640 N N . PRO A 1 87 ? 5.450 3.754 -16.496 1.00 64.25 87 PRO A N 1
ATOM 641 C CA . PRO A 1 87 ? 5.091 4.379 -15.225 1.00 64.25 87 PRO A CA 1
ATOM 642 C C . PRO A 1 87 ? 3.577 4.365 -14.974 1.00 64.25 87 PRO A C 1
ATOM 644 O O . PRO A 1 87 ? 3.155 4.298 -13.820 1.00 64.25 87 PRO A O 1
ATOM 647 N N . LEU A 1 88 ? 2.748 4.360 -16.025 1.00 67.56 88 LEU A N 1
ATOM 648 C CA . LEU A 1 88 ? 1.299 4.204 -15.905 1.00 67.56 88 LEU A CA 1
ATOM 649 C C . LEU A 1 88 ? 0.959 2.797 -15.401 1.00 67.56 88 LEU A C 1
ATOM 651 O O . LEU A 1 88 ? 0.114 2.648 -14.516 1.00 67.56 88 LEU A O 1
ATOM 655 N N . ARG A 1 89 ? 1.661 1.771 -15.901 1.00 70.81 89 ARG A N 1
ATOM 656 C CA . ARG A 1 89 ? 1.540 0.405 -15.380 1.00 70.81 89 ARG A CA 1
ATOM 657 C C . ARG A 1 89 ? 1.936 0.344 -13.904 1.00 70.81 89 ARG A C 1
ATOM 659 O O . ARG A 1 89 ? 1.171 -0.206 -13.125 1.00 70.81 89 ARG A O 1
ATOM 666 N N . ALA A 1 90 ? 3.077 0.902 -13.505 1.00 66.19 90 ALA A N 1
ATOM 667 C CA . ALA A 1 90 ? 3.506 0.881 -12.103 1.00 66.19 90 ALA A CA 1
ATOM 668 C C . ALA A 1 90 ? 2.467 1.551 -11.183 1.00 66.19 90 ALA A C 1
ATOM 670 O O . ALA A 1 90 ? 2.072 1.001 -10.160 1.00 66.19 90 ALA A O 1
ATOM 671 N N . ILE A 1 91 ? 1.907 2.692 -11.592 1.00 70.50 91 ILE A N 1
ATOM 672 C CA . ILE A 1 91 ? 0.878 3.381 -10.803 1.00 70.50 91 ILE A CA 1
ATOM 673 C C . ILE A 1 91 ? -0.408 2.545 -10.696 1.00 70.50 91 ILE A C 1
ATOM 675 O O . ILE A 1 91 ? -0.918 2.372 -9.589 1.00 70.50 91 ILE A O 1
ATOM 679 N N . LEU A 1 92 ? -0.932 2.002 -11.800 1.00 72.31 92 LEU A N 1
ATOM 680 C CA . LEU A 1 92 ? -2.176 1.217 -11.787 1.00 72.31 92 LEU A CA 1
ATOM 681 C C . LEU A 1 92 ? -2.014 -0.151 -11.117 1.00 72.31 92 LEU A C 1
ATOM 683 O O . LEU A 1 92 ? -2.869 -0.559 -10.332 1.00 72.31 92 LEU A O 1
ATOM 687 N N . PHE A 1 93 ? -0.932 -0.859 -11.423 1.00 73.81 93 PHE A N 1
ATOM 688 C CA . PHE A 1 93 ? -0.723 -2.245 -11.013 1.00 73.81 93 PHE A CA 1
ATOM 689 C C . PHE A 1 93 ? 0.051 -2.398 -9.702 1.00 73.81 93 PHE A C 1
ATOM 691 O O . PHE A 1 93 ? 0.056 -3.506 -9.173 1.00 73.81 93 PHE A O 1
ATOM 698 N N . ASP A 1 94 ? 0.609 -1.324 -9.134 1.00 75.00 94 ASP A N 1
ATOM 699 C CA . ASP A 1 94 ? 1.142 -1.359 -7.768 1.00 75.00 94 ASP A CA 1
ATOM 700 C C . ASP A 1 94 ? 0.242 -0.637 -6.764 1.00 75.00 94 ASP A C 1
ATOM 702 O O . ASP A 1 94 ? 0.004 -1.162 -5.677 1.00 75.00 94 ASP A O 1
ATOM 706 N N . SER A 1 95 ? -0.360 0.504 -7.118 1.00 78.62 95 SER A N 1
ATOM 707 C CA . SER A 1 95 ? -1.183 1.257 -6.156 1.00 78.62 95 SER A CA 1
ATOM 708 C C . SER A 1 95 ? -2.530 0.587 -5.873 1.00 78.62 95 SER A C 1
ATOM 710 O O . SER A 1 95 ? -2.942 0.513 -4.715 1.00 78.62 95 SER A O 1
ATOM 712 N N . LEU A 1 96 ? -3.229 0.079 -6.900 1.00 84.88 96 LEU A N 1
ATOM 713 C CA . LEU A 1 96 ? -4.530 -0.575 -6.693 1.00 84.88 96 LEU A CA 1
ATOM 714 C C . LEU A 1 96 ? -4.392 -1.858 -5.866 1.00 84.88 96 LEU A C 1
ATOM 716 O O . LEU A 1 96 ? -5.132 -2.005 -4.890 1.00 84.88 96 LEU A O 1
ATOM 720 N N . PRO A 1 97 ? -3.447 -2.768 -6.166 1.00 86.62 97 PRO A N 1
ATOM 721 C CA . PRO A 1 97 ? -3.303 -3.989 -5.384 1.00 86.62 97 PRO A CA 1
ATOM 722 C C . PRO A 1 97 ? -2.818 -3.711 -3.960 1.00 86.62 97 PRO A C 1
ATOM 724 O O . PRO A 1 97 ? -3.285 -4.381 -3.044 1.00 86.62 97 PRO A O 1
ATOM 727 N N . LEU A 1 98 ? -1.984 -2.685 -3.741 1.00 85.88 98 LEU A N 1
ATOM 728 C CA . LEU A 1 98 ? -1.584 -2.229 -2.404 1.00 85.88 98 LEU A CA 1
ATOM 729 C C . LEU A 1 98 ? -2.782 -1.774 -1.563 1.00 85.88 98 LEU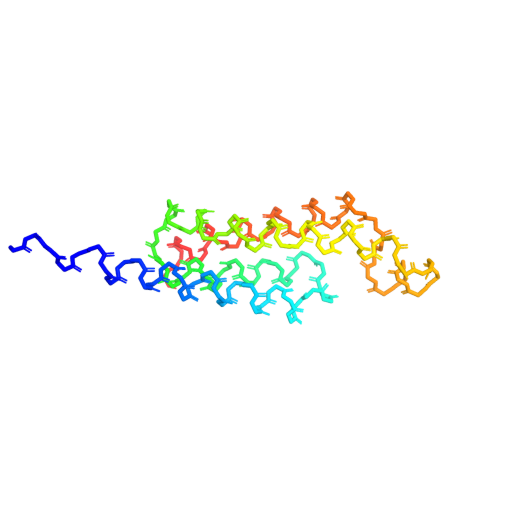 A C 1
ATOM 731 O O . LEU A 1 98 ? -2.923 -2.190 -0.414 1.00 85.88 98 LEU A O 1
ATOM 735 N N . LEU A 1 99 ? -3.668 -0.956 -2.137 1.00 87.06 99 LEU A N 1
ATOM 736 C CA . LEU A 1 99 ? -4.880 -0.493 -1.458 1.00 87.06 99 LEU A CA 1
ATOM 737 C C . LEU A 1 99 ? -5.845 -1.650 -1.177 1.00 87.06 99 LEU A C 1
ATOM 739 O O . LEU A 1 99 ? -6.351 -1.771 -0.062 1.00 87.06 99 LEU A O 1
ATOM 743 N N . ILE A 1 100 ? -6.061 -2.534 -2.156 1.00 90.06 100 ILE A N 1
ATOM 744 C CA . ILE A 1 100 ? -6.897 -3.732 -1.994 1.00 90.06 100 ILE A CA 1
ATOM 745 C C . ILE A 1 100 ? -6.326 -4.628 -0.891 1.00 90.06 100 ILE A C 1
ATOM 747 O O . ILE A 1 100 ? -7.056 -5.037 0.009 1.00 90.06 100 ILE A O 1
ATOM 751 N N . GLY A 1 101 ? -5.017 -4.881 -0.916 1.00 87.94 101 GLY A N 1
ATOM 752 C CA . GLY A 1 101 ? -4.307 -5.621 0.117 1.00 87.94 101 GLY A CA 1
ATOM 753 C C . GLY A 1 101 ? -4.496 -4.991 1.493 1.00 87.94 101 GLY A C 1
ATOM 754 O O . GLY A 1 101 ? -4.871 -5.688 2.427 1.00 87.94 101 GLY A O 1
ATOM 755 N N . ALA A 1 102 ? -4.319 -3.673 1.619 1.00 88.31 102 ALA A N 1
ATOM 756 C CA . ALA A 1 102 ? -4.488 -2.946 2.879 1.00 88.31 102 ALA A CA 1
ATOM 757 C C . ALA A 1 102 ? -5.895 -3.084 3.464 1.00 88.31 102 ALA A C 1
ATOM 759 O O . ALA A 1 102 ? -6.041 -3.333 4.661 1.00 88.31 102 ALA A O 1
ATOM 760 N N . VAL A 1 103 ? -6.928 -2.992 2.625 1.00 89.81 103 VAL A N 1
ATOM 761 C CA . VAL A 1 103 ? -8.315 -3.208 3.054 1.00 89.81 103 VAL A CA 1
ATOM 762 C C . VAL A 1 103 ? -8.527 -4.661 3.475 1.00 89.81 103 VAL A C 1
ATOM 764 O O . VAL A 1 103 ? -9.050 -4.909 4.559 1.00 89.81 103 VAL A O 1
ATOM 767 N N . LEU A 1 104 ? -8.082 -5.626 2.666 1.00 90.81 104 LEU A N 1
ATOM 768 C CA . LEU A 1 104 ? -8.225 -7.050 2.976 1.00 90.81 104 LEU A CA 1
ATOM 769 C C . LEU A 1 104 ? -7.506 -7.425 4.272 1.00 90.81 104 LEU A C 1
ATOM 771 O O . LEU A 1 104 ? -8.078 -8.128 5.093 1.00 90.81 104 LEU A O 1
ATOM 775 N N . GLY A 1 105 ? -6.292 -6.923 4.487 1.00 86.12 105 GLY A N 1
ATOM 776 C CA . GLY A 1 105 ? -5.531 -7.152 5.712 1.00 86.12 105 GLY A CA 1
ATOM 777 C C . GLY A 1 105 ? -6.153 -6.482 6.931 1.00 86.12 105 GLY A C 1
ATOM 778 O O . GLY A 1 105 ? -6.062 -7.007 8.032 1.00 86.12 105 GLY A O 1
ATOM 779 N N . ALA A 1 106 ? -6.810 -5.336 6.756 1.00 85.69 106 ALA A N 1
ATOM 780 C CA . ALA A 1 106 ? -7.504 -4.665 7.849 1.00 85.69 106 ALA A CA 1
ATOM 781 C C . ALA A 1 106 ? -8.816 -5.362 8.244 1.00 85.69 106 ALA A C 1
ATOM 783 O O . ALA A 1 106 ? -9.186 -5.317 9.418 1.00 85.69 106 ALA A O 1
ATOM 784 N N . VAL A 1 107 ? -9.516 -5.977 7.282 1.00 90.38 107 VAL A N 1
ATOM 785 C CA . VAL A 1 107 ? -10.796 -6.673 7.496 1.00 90.38 107 VAL A CA 1
ATOM 786 C C . VAL A 1 107 ? -10.596 -8.124 7.937 1.00 90.38 107 VAL A C 1
ATOM 788 O O . VAL A 1 107 ? -11.316 -8.589 8.821 1.00 90.38 107 VAL A O 1
ATOM 791 N N . LEU A 1 108 ? -9.648 -8.852 7.336 1.00 82.88 108 LEU A N 1
ATOM 792 C CA . LEU A 1 108 ? -9.362 -10.238 7.704 1.00 82.88 108 LEU A CA 1
ATOM 793 C C . LEU A 1 108 ? -8.400 -10.288 8.906 1.00 82.88 108 LEU A C 1
ATOM 795 O O . LEU A 1 108 ? -7.296 -9.746 8.819 1.00 82.88 108 LEU A O 1
ATOM 799 N N . PRO A 1 109 ? -8.785 -10.954 10.012 1.00 60.81 109 PRO A N 1
ATOM 800 C CA . PRO A 1 109 ? -7.964 -11.037 11.215 1.00 60.81 109 PRO A CA 1
ATOM 801 C C . PRO A 1 109 ? -6.651 -11.819 11.059 1.00 60.81 109 PRO A C 1
ATOM 803 O O . PRO A 1 109 ? -6.452 -12.607 10.098 1.00 60.81 109 PRO A O 1
#

Radius of gyration: 15.13 Å; chains: 1; bounding box: 28×22×55 Å

Secondary structure (DSSP, 8-state):
--SSTTHHHHHHHHHHHHHHHHHHHHSTTSTTHHHHHHHHHHHHHHT-HHHHHHHHHHHHHHHHHHHHHHHHHS-HHHHHHHH---HHHHHHHHHHHHHHHHHHHHH--

Sequence (109 aa):
MPGELTADSTRKVVTAMLWMTILSVMAFWLPIVGPLIAGFVGGRMLRRVDLALIAALLPALVAALLALFGWHYVPYPLAGALAGGDPLRAILFDSLPLLIGAVLGAVLP

pLDDT: mean 74.95, std 11.11, range [48.94, 90.81]